Protein AF-A0A090SUP4-F1 (afdb_monomer_lite)

Secondary structure (DSSP, 8-state):
------TT---PPPHHHHHHHHHH--PPTT--EEETT-TTSTTGGGSPTTS-EEE-BGGGTB-SSS-SS----BSEE-----GGGHHHHHHHIIIIIB-TTS--SS-S----

Radius of gyration: 16.02 Å; chains: 1; bounding box: 42×36×46 Å

InterPro domains:
  IPR002052 DNA methylase, N-6 adenine-specific, conserved site [PS00092] (77-83)
  IPR029063 S-adenosyl-L-methionine-dependent methyltransferase superfamily [G3DSA:3.40.50.150] (12-103)
  IPR029063 S-adenosyl-L-methionine-dependent methyltransferase superfamily [SSF53335] (11-98)

Foldseek 3Di:
DDPPPDPDDPDDDDLVVLVVVVVPDDDDQAFEEEEADCPVNSNVVPPDPNYHYFYAHVVVVRHSLDGDPGQQATCYYDYDDDPVCVVVNVCCCVPPHHDPPPDPPPDPDDDD

Sequence (112 aa):
MAKARIAQDFYPTPYWCIDALLAHLKPKEGDIFSEPAMGDGRIFDRFPVGHEKKWAELSNHRDYLNPIDLDLTADVIITNPPFSHALEFIRTAIDRDINRTAPCVCCFACPC

pLDDT: mean 83.81, std 19.36, range [29.17, 97.38]

Structure (mmCIF, N/CA/C/O backbone):
data_AF-A0A090SUP4-F1
#
_entry.id   AF-A0A090SUP4-F1
#
loop_
_atom_site.group_PDB
_atom_site.id
_atom_site.type_symbol
_atom_site.label_atom_id
_atom_site.label_alt_id
_atom_site.label_comp_id
_atom_site.label_asym_id
_atom_site.label_entity_id
_atom_site.label_seq_id
_atom_site.pdbx_PDB_ins_code
_atom_site.Cartn_x
_atom_site.Cartn_y
_atom_site.Cartn_z
_atom_site.occupancy
_atom_site.B_iso_or_equiv
_atom_site.auth_seq_id
_atom_site.auth_comp_id
_atom_site.auth_asym_id
_atom_site.auth_atom_id
_atom_site.pdbx_PDB_model_num
ATOM 1 N N . MET A 1 1 ? 25.750 -18.685 -14.096 1.00 39.06 1 MET A N 1
ATOM 2 C CA . MET A 1 1 ? 25.026 -17.960 -15.160 1.00 39.06 1 MET A CA 1
ATOM 3 C C . MET A 1 1 ? 24.509 -16.661 -14.567 1.00 39.06 1 MET A C 1
ATOM 5 O O . MET A 1 1 ? 23.764 -16.716 -13.597 1.00 39.06 1 MET A O 1
ATOM 9 N N . ALA A 1 2 ? 24.983 -15.512 -15.050 1.00 47.88 2 ALA A N 1
ATOM 10 C CA . ALA A 1 2 ? 24.534 -14.213 -14.560 1.00 47.88 2 ALA A CA 1
ATOM 11 C C . ALA A 1 2 ? 23.127 -13.944 -15.112 1.00 47.88 2 ALA A C 1
ATOM 13 O O . ALA A 1 2 ? 22.945 -13.849 -16.323 1.00 47.88 2 ALA A O 1
ATOM 14 N N . LYS A 1 3 ? 22.126 -13.894 -14.228 1.00 50.06 3 LYS A N 1
ATOM 15 C CA . LYS A 1 3 ? 20.746 -13.562 -14.588 1.00 50.06 3 LYS A CA 1
ATOM 16 C C . LYS A 1 3 ? 20.729 -12.093 -15.016 1.00 50.06 3 LYS A C 1
ATOM 18 O O . LYS A 1 3 ? 20.882 -11.214 -14.169 1.00 50.06 3 LYS A O 1
ATOM 23 N N . ALA A 1 4 ? 20.609 -11.832 -16.316 1.00 50.47 4 ALA A N 1
ATOM 24 C CA . ALA A 1 4 ? 20.377 -10.485 -16.819 1.00 50.47 4 ALA A CA 1
ATOM 25 C C . ALA A 1 4 ? 19.096 -9.959 -16.155 1.00 50.47 4 ALA A C 1
ATOM 27 O O . ALA A 1 4 ? 18.030 -10.554 -16.308 1.00 50.47 4 ALA A O 1
ATOM 28 N N . ARG A 1 5 ? 19.211 -8.907 -15.337 1.00 53.22 5 ARG A N 1
ATOM 29 C CA . ARG A 1 5 ? 18.043 -8.222 -14.778 1.00 53.22 5 ARG A CA 1
ATOM 30 C C . ARG A 1 5 ? 17.385 -7.469 -15.927 1.00 53.22 5 ARG A C 1
ATOM 32 O O . ARG A 1 5 ? 17.951 -6.500 -16.425 1.00 53.22 5 ARG A O 1
ATOM 39 N N . ILE A 1 6 ? 16.233 -7.955 -16.369 1.00 57.81 6 ILE A N 1
ATOM 40 C CA . ILE A 1 6 ? 15.377 -7.247 -17.315 1.00 57.81 6 ILE A CA 1
ATOM 41 C C . ILE A 1 6 ? 14.866 -6.007 -16.574 1.00 57.81 6 ILE A C 1
ATOM 43 O O . ILE A 1 6 ? 14.441 -6.089 -15.422 1.00 57.81 6 ILE A O 1
ATOM 47 N N . ALA A 1 7 ? 15.001 -4.839 -17.199 1.00 51.69 7 ALA A N 1
ATOM 48 C CA . ALA A 1 7 ? 14.921 -3.539 -16.533 1.00 51.69 7 ALA A CA 1
ATOM 49 C C . ALA A 1 7 ? 13.529 -3.173 -15.973 1.00 51.69 7 ALA A C 1
ATOM 51 O O . ALA A 1 7 ? 13.411 -2.156 -15.297 1.00 51.69 7 ALA A O 1
ATOM 52 N N . GLN A 1 8 ? 12.491 -3.977 -16.228 1.00 54.97 8 GLN A N 1
ATOM 53 C CA . GLN A 1 8 ? 11.104 -3.706 -15.831 1.00 54.97 8 GLN A CA 1
ATOM 54 C C . GLN A 1 8 ? 10.288 -4.995 -15.639 1.00 54.97 8 GLN A C 1
ATOM 56 O O . GLN A 1 8 ? 9.166 -5.107 -16.127 1.00 54.97 8 GLN A O 1
ATOM 61 N N . ASP A 1 9 ? 10.840 -6.008 -14.976 1.00 56.84 9 ASP A N 1
ATOM 62 C CA . ASP A 1 9 ? 10.041 -7.199 -14.681 1.00 56.84 9 ASP A CA 1
ATOM 63 C C . ASP A 1 9 ? 8.929 -6.848 -13.674 1.00 56.84 9 ASP A C 1
ATOM 65 O O . ASP A 1 9 ? 9.180 -6.592 -12.493 1.00 56.84 9 ASP A O 1
ATOM 69 N N . PHE A 1 10 ? 7.686 -6.838 -14.156 1.00 66.88 10 PHE A N 1
ATOM 70 C CA . PHE A 1 10 ? 6.489 -6.860 -13.324 1.00 66.88 10 PHE A CA 1
ATOM 71 C C . PHE A 1 10 ? 6.472 -8.179 -12.539 1.00 66.88 10 PHE A C 1
ATOM 73 O O . PHE A 1 10 ? 6.234 -9.250 -13.099 1.00 66.88 10 PHE A O 1
ATOM 80 N N . TYR A 1 11 ? 6.761 -8.107 -11.239 1.00 78.19 11 TYR A N 1
ATOM 81 C CA . TYR A 1 11 ? 6.714 -9.245 -10.322 1.00 78.19 11 TYR A CA 1
ATOM 82 C C . TYR A 1 11 ? 5.484 -9.115 -9.421 1.00 78.19 11 TYR A C 1
ATOM 84 O O . TYR A 1 11 ? 5.598 -8.532 -8.341 1.00 78.19 11 TYR A O 1
ATOM 92 N N . PRO A 1 12 ? 4.308 -9.628 -9.826 1.00 85.50 12 PRO A N 1
ATOM 93 C CA . PRO A 1 12 ? 3.113 -9.525 -9.004 1.00 85.50 12 PRO A CA 1
ATOM 94 C C . PRO A 1 12 ? 3.284 -10.322 -7.709 1.00 85.50 12 PRO A C 1
ATOM 96 O O . PRO A 1 12 ? 3.847 -11.422 -7.708 1.00 85.50 12 PRO A O 1
ATOM 99 N N . THR A 1 13 ? 2.745 -9.807 -6.604 1.00 88.50 13 THR A N 1
ATOM 100 C CA . THR A 1 13 ? 2.736 -10.543 -5.338 1.00 88.50 13 THR A CA 1
ATOM 101 C C . THR A 1 13 ? 1.891 -11.812 -5.503 1.00 88.50 13 THR A C 1
ATOM 103 O O . THR A 1 13 ? 0.756 -11.752 -5.992 1.00 88.50 13 THR A O 1
ATOM 106 N N . PRO A 1 14 ? 2.421 -12.999 -5.166 1.00 92.44 14 PRO A N 1
ATOM 107 C CA . PRO A 1 14 ? 1.667 -14.233 -5.313 1.00 92.44 14 PRO A CA 1
ATOM 108 C C . PRO A 1 14 ? 0.555 -14.302 -4.262 1.00 92.44 14 PRO A C 1
ATOM 110 O O . PRO A 1 14 ? 0.761 -13.921 -3.112 1.00 92.44 14 PRO A O 1
ATOM 113 N N . TYR A 1 15 ? -0.605 -14.842 -4.643 1.00 94.50 15 TYR A N 1
ATOM 114 C CA . TYR A 1 15 ? -1.806 -14.839 -3.799 1.00 94.50 15 TYR A CA 1
ATOM 115 C C . TYR A 1 15 ? -1.595 -15.440 -2.411 1.00 94.50 15 TYR A C 1
ATOM 117 O O . TYR A 1 15 ? -1.971 -14.815 -1.429 1.00 94.50 15 TYR A O 1
ATOM 125 N N . TRP A 1 16 ? -0.893 -16.572 -2.315 1.00 95.62 16 TRP A N 1
ATOM 126 C CA . TRP A 1 16 ? -0.607 -17.213 -1.028 1.00 95.62 16 TRP A CA 1
ATOM 127 C C . TRP A 1 16 ? 0.127 -16.288 -0.044 1.00 95.62 16 TRP A C 1
ATOM 129 O O . TRP A 1 16 ? -0.064 -16.406 1.162 1.00 95.62 16 TRP A O 1
ATOM 139 N N . CYS A 1 17 ? 0.968 -15.374 -0.540 1.00 95.56 17 CYS A N 1
ATOM 140 C CA . CYS A 1 17 ? 1.719 -14.437 0.294 1.00 95.56 17 CYS A CA 1
ATOM 141 C C . CYS A 1 17 ? 0.800 -13.327 0.811 1.00 95.56 17 CYS A C 1
ATOM 143 O O . CYS A 1 17 ? 0.865 -12.970 1.983 1.00 95.56 17 CYS A O 1
ATOM 145 N N . ILE A 1 18 ? -0.099 -12.838 -0.049 1.00 95.56 18 ILE A N 1
ATOM 146 C CA . ILE A 1 18 ? -1.117 -11.846 0.311 1.00 95.56 18 ILE A CA 1
ATOM 147 C C . ILE A 1 18 ? -2.056 -12.439 1.362 1.00 95.56 18 ILE A C 1
ATOM 149 O O . ILE A 1 18 ? -2.254 -11.841 2.413 1.00 95.56 18 ILE A O 1
ATOM 153 N N . ASP A 1 19 ? -2.568 -13.645 1.116 1.00 94.44 19 ASP A N 1
ATOM 154 C CA . ASP A 1 19 ? -3.479 -14.335 2.027 1.00 94.44 19 ASP A CA 1
ATOM 155 C C . ASP A 1 19 ? -2.802 -14.592 3.389 1.00 94.44 19 ASP A C 1
ATOM 157 O O . ASP A 1 19 ? -3.396 -14.348 4.439 1.00 94.44 19 ASP A O 1
ATOM 161 N N . ALA A 1 20 ? -1.528 -15.009 3.392 1.00 95.94 20 ALA A N 1
ATOM 162 C CA . ALA A 1 20 ? -0.755 -15.204 4.618 1.00 95.94 20 ALA A CA 1
ATOM 163 C C . ALA A 1 20 ? -0.503 -13.890 5.376 1.00 95.94 20 ALA A C 1
ATOM 165 O O . ALA A 1 20 ? -0.621 -13.867 6.602 1.00 95.94 20 ALA A O 1
ATOM 166 N N . LEU A 1 21 ? -0.181 -12.800 4.673 1.00 94.56 21 LEU A N 1
ATOM 167 C CA . LEU A 1 21 ? -0.008 -11.473 5.267 1.00 94.56 21 LEU A CA 1
ATOM 168 C C . LEU A 1 21 ? -1.312 -10.997 5.920 1.00 94.56 21 LEU A C 1
ATOM 170 O O . LEU A 1 21 ? -1.316 -10.617 7.091 1.00 94.56 21 LEU A O 1
ATOM 174 N N . LEU A 1 22 ? -2.421 -11.062 5.181 1.00 93.62 22 LEU A N 1
ATOM 175 C CA . LEU A 1 22 ? -3.728 -10.606 5.649 1.00 93.62 22 LEU A CA 1
ATOM 176 C C . LEU A 1 22 ? -4.252 -11.441 6.821 1.00 93.62 22 LEU A C 1
ATOM 178 O O . LEU A 1 22 ? -4.872 -10.882 7.719 1.00 93.62 22 LEU A O 1
ATOM 182 N N . ALA A 1 23 ? -3.943 -12.740 6.881 1.00 94.19 23 ALA A N 1
ATOM 183 C CA . ALA A 1 23 ? -4.306 -13.592 8.018 1.00 94.19 23 ALA A CA 1
ATOM 184 C C . ALA A 1 23 ? -3.682 -13.142 9.356 1.00 94.19 23 ALA A C 1
ATOM 186 O O . ALA A 1 23 ? -4.191 -13.492 10.421 1.00 94.19 23 ALA A O 1
ATOM 187 N N . HIS A 1 24 ? -2.588 -12.374 9.318 1.00 94.06 24 HIS A N 1
ATOM 188 C CA . HIS A 1 24 ? -1.929 -11.831 10.510 1.00 94.06 24 HIS A CA 1
ATOM 189 C C . HIS A 1 24 ? -2.326 -10.378 10.801 1.00 94.06 24 HIS A C 1
ATOM 191 O O . HIS A 1 24 ? -2.002 -9.855 11.871 1.00 94.06 24 HIS A O 1
ATOM 197 N N . LEU A 1 25 ? -3.032 -9.727 9.875 1.00 92.06 25 LEU A N 1
ATOM 198 C CA . LEU A 1 25 ? -3.513 -8.368 10.042 1.00 92.06 25 LEU A CA 1
ATOM 199 C C . LEU A 1 25 ? -4.783 -8.365 10.903 1.00 92.06 25 LEU A C 1
ATOM 201 O O . LEU A 1 25 ? -5.697 -9.160 10.700 1.00 92.06 25 LEU A O 1
ATOM 205 N N . LYS A 1 26 ? -4.854 -7.442 11.865 1.00 92.81 26 LYS A N 1
ATOM 206 C CA . LYS A 1 26 ? -6.036 -7.220 12.710 1.00 92.81 26 LYS A CA 1
ATOM 207 C C . LYS A 1 26 ? -6.579 -5.812 12.465 1.00 92.81 26 LYS A C 1
ATOM 209 O O . LYS A 1 26 ? -6.278 -4.924 13.265 1.00 92.81 26 LYS A O 1
ATOM 214 N N . PRO A 1 27 ? -7.302 -5.590 11.355 1.00 90.62 27 PRO A N 1
ATOM 215 C CA . PRO A 1 27 ? -7.885 -4.286 11.077 1.00 90.62 27 PRO A CA 1
ATOM 216 C C . PRO A 1 27 ? -8.935 -3.919 12.119 1.00 90.62 27 PRO A C 1
ATOM 218 O O . PRO A 1 27 ? -9.660 -4.781 12.624 1.00 90.62 27 PRO A O 1
ATOM 221 N N . LYS A 1 28 ? -9.006 -2.633 12.440 1.00 92.31 28 LYS A N 1
ATOM 222 C CA . LYS A 1 28 ? -10.054 -2.046 13.270 1.00 92.31 28 LYS A CA 1
ATOM 223 C C . LYS A 1 28 ? -11.193 -1.595 12.375 1.00 92.31 28 LYS A C 1
ATOM 225 O O . LYS A 1 28 ? -10.968 -1.153 11.254 1.00 92.31 28 LYS A O 1
ATOM 230 N N . GLU A 1 29 ? -12.416 -1.673 12.880 1.00 91.12 29 GLU A N 1
ATOM 231 C CA . GLU A 1 29 ? -13.569 -1.115 12.177 1.00 91.12 29 GLU A CA 1
ATOM 232 C C . GLU A 1 29 ? -13.316 0.358 11.821 1.00 91.12 29 GLU A C 1
ATOM 234 O O . GLU A 1 29 ? -12.869 1.139 12.662 1.00 91.12 29 GLU A O 1
ATOM 239 N N . GLY A 1 30 ? -13.566 0.708 10.560 1.00 91.00 30 GLY A N 1
ATOM 240 C CA . GLY A 1 30 ? -13.312 2.045 10.030 1.00 91.00 30 GLY A CA 1
ATOM 241 C C . GLY A 1 30 ? -11.899 2.291 9.492 1.00 91.00 30 GLY A C 1
ATOM 242 O O . GLY A 1 30 ? -11.708 3.339 8.885 1.00 91.00 30 GLY A O 1
ATOM 243 N N . ASP A 1 31 ? -10.946 1.357 9.642 1.00 94.62 31 ASP A N 1
ATOM 244 C CA . ASP A 1 31 ? -9.615 1.504 9.028 1.00 94.62 31 ASP A CA 1
ATOM 245 C C . ASP A 1 31 ? -9.747 1.681 7.507 1.00 94.62 31 ASP A C 1
ATOM 247 O O . ASP A 1 31 ? -10.454 0.917 6.840 1.00 94.62 31 ASP A O 1
ATOM 251 N N . ILE A 1 32 ? -9.022 2.652 6.959 1.00 96.44 32 ILE A N 1
ATOM 252 C CA . ILE A 1 32 ? -8.903 2.890 5.521 1.00 96.44 32 ILE A CA 1
ATOM 253 C C . ILE A 1 32 ? -7.663 2.163 5.002 1.00 96.44 32 ILE A C 1
ATOM 255 O O . ILE A 1 32 ? -6.570 2.290 5.558 1.00 96.44 32 ILE A O 1
ATOM 259 N N . PHE A 1 33 ? -7.822 1.427 3.905 1.00 97.25 33 PHE A N 1
ATOM 260 C CA . PHE A 1 33 ? -6.747 0.692 3.246 1.00 97.25 33 PHE A CA 1
ATOM 261 C C . PHE A 1 33 ? -6.288 1.391 1.970 1.00 97.25 33 PHE A C 1
ATOM 263 O O . PHE A 1 33 ? -7.120 1.889 1.210 1.00 97.25 33 PHE A O 1
ATOM 270 N N . SER A 1 34 ? -4.988 1.362 1.667 1.00 97.38 34 SER A N 1
ATOM 271 C CA . SER A 1 34 ? -4.493 1.806 0.363 1.00 97.38 34 SER A CA 1
ATOM 272 C C . SER A 1 34 ? -3.458 0.881 -0.280 1.00 97.38 34 SER A C 1
ATOM 274 O O . SER A 1 34 ? -2.594 0.310 0.389 1.00 97.38 34 SER A O 1
ATOM 276 N N . GLU A 1 35 ? -3.544 0.763 -1.611 1.00 97.00 35 GLU A N 1
ATOM 277 C CA . GLU A 1 35 ? -2.523 0.145 -2.467 1.00 97.00 35 GLU A CA 1
ATOM 278 C C . GLU A 1 35 ? -1.961 1.166 -3.480 1.00 97.00 35 GLU A C 1
ATOM 280 O O . GLU A 1 35 ? -2.509 1.353 -4.569 1.00 97.00 35 GLU A O 1
ATOM 285 N N . PRO A 1 36 ? -0.852 1.848 -3.139 1.00 95.69 36 PRO A N 1
ATOM 286 C CA . PRO A 1 36 ? -0.153 2.792 -4.016 1.00 95.69 36 PRO A CA 1
ATOM 287 C C . PRO A 1 36 ? 0.339 2.291 -5.388 1.00 95.69 36 PRO A C 1
ATOM 289 O O . PRO A 1 36 ? 0.687 3.110 -6.234 1.00 95.69 36 PRO A O 1
ATOM 292 N N . ALA A 1 37 ? 0.442 0.978 -5.601 1.00 94.50 37 ALA A N 1
ATOM 293 C CA . ALA A 1 37 ? 0.884 0.382 -6.867 1.00 94.50 37 ALA A CA 1
ATOM 294 C C . ALA A 1 37 ? 0.046 -0.867 -7.160 1.00 94.50 37 ALA A C 1
ATOM 296 O O . ALA A 1 37 ? 0.513 -1.991 -6.993 1.00 94.50 37 ALA A O 1
ATOM 297 N N . MET A 1 38 ? -1.215 -0.640 -7.526 1.00 95.19 38 MET A N 1
ATOM 298 C CA . MET A 1 38 ? -2.241 -1.678 -7.623 1.00 95.19 38 MET A CA 1
ATOM 299 C C . MET A 1 38 ? -1.937 -2.746 -8.674 1.00 95.19 38 MET A C 1
ATOM 301 O O . MET A 1 38 ? -2.290 -3.912 -8.485 1.00 95.19 38 MET A O 1
ATOM 305 N N . GLY A 1 39 ? -1.305 -2.376 -9.791 1.00 92.38 39 GLY A N 1
ATOM 306 C CA . GLY A 1 39 ? -1.088 -3.295 -10.901 1.00 92.38 39 GLY A CA 1
ATOM 307 C C . GLY A 1 39 ? -2.401 -3.930 -11.368 1.00 92.38 39 GLY A C 1
ATOM 308 O O . GLY A 1 39 ? -3.337 -3.238 -11.757 1.00 92.38 39 GLY A O 1
ATOM 309 N N . ASP A 1 40 ? -2.478 -5.262 -11.309 1.00 92.25 40 ASP A N 1
ATOM 310 C CA . ASP A 1 40 ? -3.653 -6.063 -11.675 1.00 92.25 40 ASP A CA 1
ATOM 311 C C . ASP A 1 40 ? -4.654 -6.283 -10.520 1.00 92.25 40 ASP A C 1
ATOM 313 O O . ASP A 1 40 ? -5.556 -7.106 -10.654 1.00 92.25 40 ASP A O 1
ATOM 317 N N . GLY A 1 41 ? -4.510 -5.576 -9.391 1.00 93.94 41 GLY A N 1
ATOM 318 C CA . GLY A 1 41 ? -5.482 -5.581 -8.286 1.00 93.94 41 GLY A CA 1
ATOM 319 C C . GLY A 1 41 ? -5.331 -6.731 -7.290 1.00 93.94 41 GLY A C 1
ATOM 320 O O . GLY A 1 41 ? -6.182 -6.921 -6.425 1.00 93.94 41 GLY A O 1
ATOM 321 N N . ARG A 1 42 ? -4.248 -7.514 -7.356 1.00 94.88 42 ARG A N 1
ATOM 322 C CA . ARG A 1 42 ? -4.105 -8.742 -6.549 1.00 94.88 42 ARG A CA 1
ATOM 323 C C . ARG A 1 42 ? -4.209 -8.526 -5.044 1.00 94.88 42 ARG A C 1
ATOM 325 O O . ARG A 1 42 ? -4.763 -9.399 -4.367 1.00 94.88 42 ARG A O 1
ATOM 332 N N . ILE A 1 43 ? -3.637 -7.433 -4.537 1.00 96.00 43 ILE A N 1
ATOM 333 C CA . ILE A 1 43 ? -3.693 -7.063 -3.119 1.00 96.00 43 ILE A CA 1
ATOM 334 C C . ILE A 1 43 ? -5.003 -6.306 -2.849 1.00 96.00 43 ILE A C 1
ATOM 336 O O . ILE A 1 43 ? -5.739 -6.706 -1.948 1.00 96.00 43 ILE A O 1
ATOM 340 N N . PHE A 1 44 ? -5.339 -5.294 -3.657 1.00 96.56 44 PHE A N 1
ATOM 341 C CA . PHE A 1 44 ? -6.546 -4.469 -3.529 1.00 96.56 44 PHE A CA 1
ATOM 342 C C . PHE A 1 44 ? -7.836 -5.292 -3.421 1.00 96.56 44 PHE A C 1
ATOM 344 O O . PHE A 1 44 ? -8.651 -5.098 -2.507 1.00 96.56 44 PHE A O 1
ATOM 351 N N . ASP A 1 45 ? -7.995 -6.271 -4.311 1.00 96.38 45 ASP A N 1
ATOM 352 C CA . ASP A 1 45 ? -9.171 -7.139 -4.367 1.00 96.38 45 ASP A CA 1
ATOM 353 C C . ASP A 1 45 ? -9.285 -8.036 -3.128 1.00 96.38 45 ASP A C 1
ATOM 355 O O . ASP A 1 45 ? -10.380 -8.470 -2.770 1.00 96.38 45 ASP A O 1
ATOM 359 N N . ARG A 1 46 ? -8.166 -8.284 -2.435 1.00 95.75 46 ARG A N 1
ATOM 360 C CA . ARG A 1 46 ? -8.098 -9.092 -1.209 1.00 95.75 46 ARG A CA 1
ATOM 361 C C . ARG A 1 46 ? -8.235 -8.294 0.070 1.00 95.75 46 ARG A C 1
ATOM 363 O O . ARG A 1 46 ? -8.362 -8.906 1.129 1.00 95.75 46 ARG A O 1
ATOM 370 N N . PHE A 1 47 ? -8.231 -6.963 0.011 1.00 95.44 47 PHE A N 1
ATOM 371 C CA . PHE A 1 47 ? -8.460 -6.175 1.215 1.00 95.44 47 PHE A CA 1
ATOM 372 C C . PHE A 1 47 ? -9.782 -6.566 1.893 1.00 95.44 47 PHE A C 1
ATOM 374 O O . PHE A 1 47 ? -10.758 -6.871 1.191 1.00 95.44 47 PHE A O 1
ATOM 381 N N . PRO A 1 48 ? -9.838 -6.535 3.237 1.00 93.44 48 PRO A N 1
ATOM 382 C CA . PRO A 1 48 ? -11.034 -6.889 3.990 1.00 93.44 48 PRO A CA 1
ATOM 383 C C . PRO A 1 48 ? -12.279 -6.143 3.493 1.00 93.44 48 PRO A C 1
ATOM 385 O O . PRO A 1 48 ? -12.225 -4.975 3.099 1.00 93.44 48 PRO A O 1
ATOM 388 N N . VAL A 1 49 ? -13.415 -6.837 3.479 1.00 92.44 49 VAL A N 1
ATOM 389 C CA . VAL A 1 49 ? -14.708 -6.247 3.107 1.00 92.44 49 VAL A CA 1
ATOM 390 C C . VAL A 1 49 ? -15.191 -5.282 4.192 1.00 92.44 49 VAL A C 1
ATOM 392 O O . VAL A 1 49 ? -14.899 -5.477 5.366 1.00 92.44 49 VAL A O 1
ATOM 395 N N . GLY A 1 50 ? -15.947 -4.252 3.805 1.00 92.44 50 GLY A N 1
ATOM 396 C CA . GLY A 1 50 ? -16.499 -3.263 4.743 1.00 92.44 50 GLY A CA 1
ATOM 397 C C . GLY A 1 50 ? -15.564 -2.100 5.091 1.00 92.44 50 GLY A C 1
ATOM 398 O O . GLY A 1 50 ? -15.986 -1.192 5.797 1.00 92.44 50 GLY A O 1
ATOM 399 N N . HIS A 1 51 ? -14.339 -2.092 4.564 1.00 94.50 51 HIS A N 1
ATOM 400 C CA . HIS A 1 51 ? -13.395 -0.983 4.700 1.00 94.50 51 HIS A CA 1
ATOM 401 C C . HIS A 1 51 ? -13.371 -0.110 3.448 1.00 94.50 51 HIS A C 1
ATOM 403 O O . HIS A 1 51 ? -13.578 -0.601 2.333 1.00 94.50 51 HIS A O 1
ATOM 409 N N . GLU A 1 52 ? -13.072 1.175 3.624 1.00 96.38 52 GLU A N 1
ATOM 410 C CA . GLU A 1 52 ? -12.735 2.046 2.503 1.00 96.38 52 GLU A CA 1
ATOM 411 C C . GLU A 1 52 ? -11.385 1.616 1.915 1.00 96.38 52 GLU A C 1
ATOM 413 O O . GLU A 1 52 ? -10.435 1.321 2.643 1.00 96.38 52 GLU A O 1
ATOM 418 N N . LYS A 1 53 ? -11.309 1.560 0.583 1.00 97.12 53 LYS A N 1
ATOM 419 C CA . LYS A 1 53 ? -10.120 1.123 -0.147 1.00 97.12 53 LYS A CA 1
ATOM 420 C C . LYS A 1 53 ? -9.731 2.178 -1.172 1.00 97.12 53 LYS A C 1
A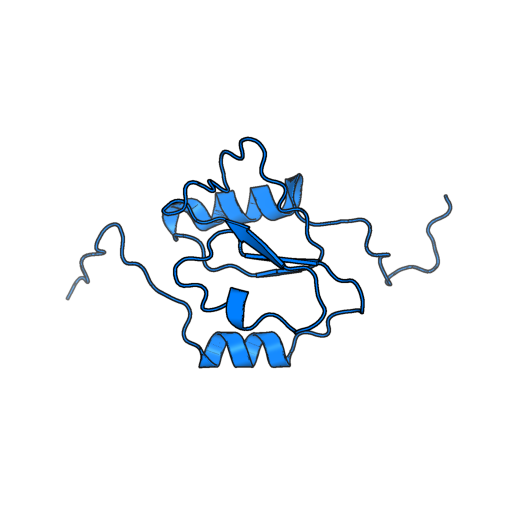TOM 422 O O . LYS A 1 53 ? -10.539 2.547 -2.024 1.00 97.12 53 LYS A O 1
ATOM 427 N N . LYS A 1 54 ? -8.475 2.607 -1.138 1.00 97.12 54 LYS A N 1
ATOM 428 C CA . LYS A 1 54 ? -7.887 3.565 -2.078 1.00 97.12 54 LYS A CA 1
ATOM 429 C C . LYS A 1 54 ? -6.763 2.895 -2.873 1.00 97.12 54 LYS A C 1
ATOM 431 O O . LYS A 1 54 ? -6.170 1.916 -2.426 1.00 97.12 54 LYS A O 1
ATOM 436 N N . TRP A 1 55 ? -6.469 3.396 -4.067 1.00 96.81 55 TRP A N 1
ATOM 437 C CA . TRP A 1 55 ? -5.421 2.824 -4.915 1.00 96.81 55 TRP A CA 1
ATOM 438 C C . TRP A 1 55 ? -4.799 3.847 -5.865 1.00 96.81 55 TRP A C 1
ATOM 440 O O . TRP A 1 55 ? -5.417 4.862 -6.190 1.00 96.81 55 TRP A O 1
ATOM 450 N N . ALA A 1 56 ? -3.589 3.548 -6.326 1.00 96.06 56 ALA A N 1
ATOM 451 C CA . ALA A 1 56 ? -2.929 4.207 -7.448 1.00 96.06 56 ALA A CA 1
ATOM 452 C C . ALA A 1 56 ? -2.418 3.159 -8.432 1.00 96.06 56 ALA A C 1
ATOM 454 O O . ALA A 1 56 ? -2.041 2.055 -8.046 1.00 96.06 56 ALA A O 1
ATOM 455 N N . GLU A 1 57 ? -2.408 3.524 -9.707 1.00 94.06 57 GLU A N 1
ATOM 456 C CA . GLU A 1 57 ? -1.800 2.737 -10.767 1.00 94.06 57 GLU A CA 1
ATOM 457 C C . GLU A 1 57 ? -1.467 3.672 -11.929 1.00 94.06 57 GLU A C 1
ATOM 459 O O . GLU A 1 57 ? -2.335 4.369 -12.470 1.00 94.06 57 GLU A O 1
ATOM 464 N N . LEU A 1 58 ? -0.190 3.686 -12.310 1.00 91.38 58 LEU A N 1
ATOM 465 C CA . LEU A 1 58 ? 0.330 4.600 -13.321 1.00 91.38 58 LEU A CA 1
ATOM 466 C C . LEU A 1 58 ? -0.323 4.348 -14.685 1.00 91.38 58 LEU A C 1
ATOM 468 O O . LEU A 1 58 ? -0.656 5.299 -15.393 1.00 91.38 58 LEU A O 1
ATOM 472 N N . SER A 1 59 ? -0.572 3.081 -15.030 1.00 89.94 59 SER A N 1
ATOM 473 C CA . SER A 1 59 ? -1.254 2.708 -16.277 1.00 89.94 59 SER A CA 1
ATOM 474 C C . SER A 1 59 ? -2.725 3.147 -16.335 1.00 89.94 59 SER A C 1
ATOM 476 O O . SER A 1 59 ? -3.276 3.286 -17.425 1.00 89.94 59 SER A O 1
ATOM 478 N N . ASN A 1 60 ? -3.338 3.455 -15.188 1.00 91.19 60 ASN A N 1
ATOM 479 C CA . ASN A 1 60 ? -4.679 4.032 -15.077 1.00 91.19 60 ASN A CA 1
ATOM 480 C C . ASN A 1 60 ? -4.665 5.554 -14.853 1.00 91.19 60 ASN A C 1
ATOM 482 O O . ASN A 1 60 ? -5.682 6.118 -14.450 1.00 91.19 60 ASN A O 1
ATOM 486 N N . HIS A 1 61 ? -3.531 6.219 -15.098 1.00 90.94 61 HIS A N 1
ATOM 487 C CA . HIS A 1 61 ? -3.348 7.663 -14.907 1.00 90.94 61 HIS A CA 1
ATOM 488 C C . HIS A 1 61 ? -3.513 8.140 -13.453 1.00 90.94 61 HIS A C 1
ATOM 490 O O . HIS A 1 61 ? -3.815 9.306 -13.213 1.00 90.94 61 HIS A O 1
ATOM 496 N N . ARG A 1 62 ? -3.286 7.255 -12.473 1.00 93.38 62 ARG A N 1
ATOM 497 C CA . ARG A 1 62 ? -3.233 7.599 -11.045 1.00 93.38 62 ARG A CA 1
ATOM 498 C C . ARG A 1 62 ? -1.798 7.443 -10.557 1.00 93.38 62 ARG A C 1
ATOM 500 O O . ARG A 1 62 ? -1.425 6.386 -10.055 1.00 93.38 62 ARG A O 1
ATOM 507 N N . ASP A 1 63 ? -0.993 8.482 -10.762 1.00 94.12 63 ASP A N 1
ATOM 508 C CA . ASP A 1 63 ? 0.414 8.507 -10.355 1.00 94.12 63 ASP A CA 1
ATOM 509 C C . ASP A 1 63 ? 0.538 8.739 -8.843 1.00 94.12 63 ASP A C 1
ATOM 511 O O . ASP A 1 63 ? 0.127 9.770 -8.310 1.00 94.12 63 ASP A O 1
ATOM 515 N N . TYR A 1 64 ? 1.112 7.761 -8.146 1.00 94.88 64 TYR A N 1
ATOM 516 C CA . TYR A 1 64 ? 1.312 7.820 -6.704 1.00 94.88 64 TYR A CA 1
ATOM 517 C C . TYR A 1 64 ? 2.364 8.846 -6.260 1.00 94.88 64 TYR A C 1
ATOM 519 O O . TYR A 1 64 ? 2.223 9.476 -5.202 1.00 94.88 64 TYR A O 1
ATOM 527 N N . LEU A 1 65 ? 3.443 8.978 -7.034 1.00 93.81 65 LEU A N 1
ATOM 528 C CA . LEU A 1 65 ? 4.592 9.815 -6.687 1.00 93.81 65 LEU A CA 1
ATOM 529 C C . LEU A 1 65 ? 4.372 11.269 -7.098 1.00 93.81 65 LEU A C 1
ATOM 531 O O . LEU A 1 65 ? 4.912 12.171 -6.461 1.00 93.81 65 LEU A O 1
ATOM 535 N N . ASN A 1 66 ? 3.525 11.499 -8.099 1.00 91.31 66 ASN A N 1
ATOM 536 C CA . ASN A 1 66 ? 3.108 12.828 -8.524 1.00 91.31 66 ASN A CA 1
ATOM 537 C C . ASN A 1 66 ? 1.573 12.960 -8.522 1.00 91.31 66 ASN A C 1
ATOM 539 O O . ASN A 1 66 ? 0.959 13.034 -9.591 1.00 91.31 66 ASN A O 1
ATOM 543 N N . PRO A 1 67 ? 0.930 12.955 -7.340 1.00 79.62 67 PRO A N 1
ATOM 544 C CA . PRO A 1 67 ? -0.521 12.993 -7.254 1.00 79.62 67 PRO A CA 1
ATOM 545 C C . PRO A 1 67 ? -1.041 14.374 -7.658 1.00 79.62 67 PRO A C 1
ATOM 547 O O . PRO A 1 67 ? -0.857 15.365 -6.952 1.00 79.62 67 PRO A O 1
ATOM 550 N N . ILE A 1 68 ? -1.749 14.428 -8.779 1.00 80.75 68 ILE A N 1
ATOM 551 C CA . ILE A 1 68 ? -2.632 15.547 -9.099 1.00 80.75 68 ILE A CA 1
ATOM 552 C C . ILE A 1 68 ? -4.034 15.087 -8.697 1.00 80.75 68 ILE A C 1
ATOM 554 O O . ILE A 1 68 ? -4.558 14.142 -9.283 1.00 80.75 68 ILE A O 1
ATOM 558 N N . ASP A 1 69 ? -4.593 15.697 -7.650 1.00 78.12 69 ASP A N 1
ATOM 559 C CA . ASP A 1 69 ? -5.938 15.408 -7.124 1.00 78.12 69 ASP A CA 1
ATOM 560 C C . ASP A 1 69 ? -6.165 13.950 -6.668 1.00 78.12 69 ASP A C 1
ATOM 562 O O . ASP A 1 69 ? -7.258 13.395 -6.788 1.00 78.12 69 ASP A O 1
ATO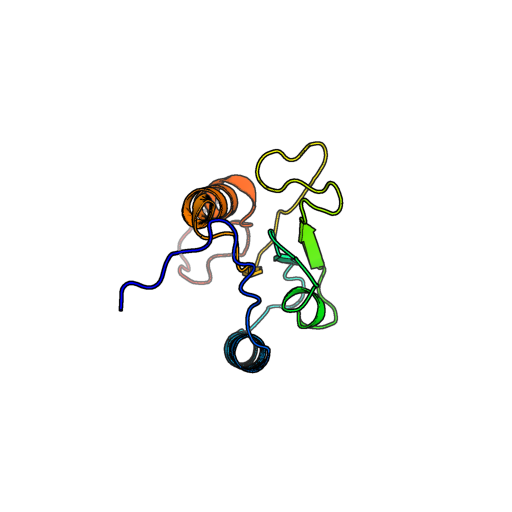M 566 N N . LEU A 1 70 ? -5.124 13.319 -6.116 1.00 89.00 70 LEU A N 1
ATOM 567 C CA . LEU A 1 70 ? -5.177 11.950 -5.609 1.00 89.00 70 LEU A CA 1
ATOM 568 C C . LEU A 1 70 ? -4.917 11.912 -4.099 1.00 89.00 70 LEU A C 1
ATOM 570 O O . LEU A 1 70 ? -3.782 12.060 -3.654 1.00 89.00 70 LEU A O 1
ATOM 574 N N . ASP A 1 71 ? -5.975 11.668 -3.325 1.00 92.94 71 ASP A N 1
ATOM 575 C CA . ASP A 1 71 ? -5.873 11.348 -1.901 1.00 92.94 71 ASP A CA 1
ATOM 576 C C . ASP A 1 71 ? -5.684 9.836 -1.714 1.00 92.94 71 ASP A C 1
ATOM 578 O O . ASP A 1 71 ? -6.523 9.031 -2.132 1.00 92.94 71 ASP A O 1
ATOM 582 N N . LEU A 1 72 ? -4.571 9.458 -1.084 1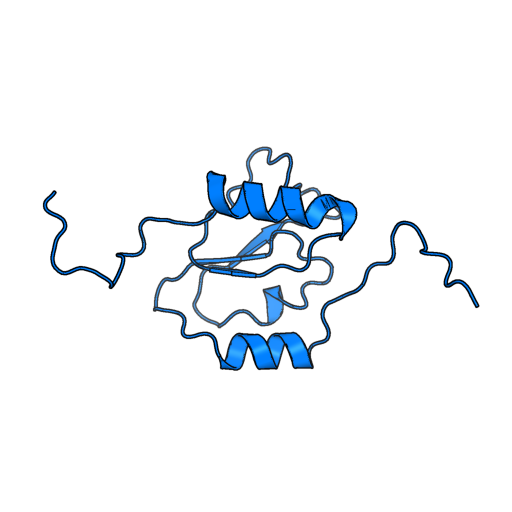.00 94.88 72 LEU A N 1
ATOM 583 C CA . LEU A 1 72 ? -4.248 8.082 -0.705 1.00 94.88 72 LEU A CA 1
ATOM 584 C C . LEU A 1 72 ? -4.004 7.915 0.793 1.00 94.88 72 LEU A C 1
ATOM 586 O O . LEU A 1 72 ? -3.498 6.868 1.208 1.00 94.88 72 LEU A O 1
ATOM 590 N N . THR A 1 73 ? -4.410 8.900 1.600 1.00 95.62 73 THR A N 1
ATOM 591 C CA . THR A 1 73 ? -4.301 8.815 3.051 1.00 95.62 73 THR A CA 1
ATOM 592 C C . THR A 1 73 ? -5.090 7.617 3.577 1.00 95.62 73 THR A C 1
ATOM 594 O O . THR A 1 73 ? -6.270 7.450 3.250 1.00 95.62 73 THR A O 1
ATOM 597 N N . ALA A 1 74 ? -4.427 6.777 4.368 1.00 95.62 74 ALA A N 1
ATOM 598 C CA . ALA A 1 74 ? -4.940 5.504 4.858 1.00 95.62 74 ALA A CA 1
ATOM 599 C C . ALA A 1 74 ? -4.296 5.115 6.196 1.00 95.62 74 ALA A C 1
ATOM 601 O O . ALA A 1 74 ? -3.173 5.515 6.507 1.00 95.62 74 ALA A O 1
ATOM 602 N N . ASP A 1 75 ? -4.995 4.296 6.977 1.00 95.62 75 ASP A N 1
ATOM 603 C CA . ASP A 1 75 ? -4.486 3.733 8.232 1.00 95.62 75 ASP A CA 1
ATOM 604 C C . ASP A 1 75 ? -3.595 2.512 7.966 1.00 95.62 75 ASP A C 1
ATOM 606 O O . ASP A 1 75 ? -2.629 2.256 8.689 1.00 95.62 75 ASP A O 1
ATOM 610 N N . VAL A 1 76 ? -3.897 1.772 6.893 1.00 95.69 76 VAL A N 1
ATOM 611 C CA . VAL A 1 76 ? -3.160 0.578 6.476 1.00 95.69 76 VAL A CA 1
ATOM 612 C C . VAL A 1 76 ? -2.750 0.698 5.011 1.00 95.69 76 VAL A C 1
ATOM 614 O O . VAL A 1 76 ? -3.587 0.736 4.114 1.00 95.69 76 VAL A O 1
ATOM 617 N N . ILE A 1 77 ? -1.443 0.701 4.756 1.00 96.81 77 ILE A N 1
ATOM 618 C CA . ILE A 1 77 ? -0.878 0.772 3.403 1.00 96.81 77 ILE A CA 1
ATOM 619 C C . ILE A 1 77 ? -0.186 -0.557 3.094 1.00 96.81 77 ILE A C 1
ATOM 621 O O . ILE A 1 77 ? 0.762 -0.938 3.783 1.00 96.81 77 ILE A O 1
ATOM 625 N N . ILE A 1 78 ? -0.643 -1.269 2.061 1.00 96.44 78 ILE A N 1
ATOM 626 C CA . ILE A 1 78 ? -0.041 -2.529 1.596 1.00 96.44 78 ILE A CA 1
ATOM 627 C C . ILE A 1 78 ? 0.158 -2.417 0.089 1.00 96.44 78 ILE A C 1
ATOM 629 O O . ILE A 1 78 ? -0.791 -2.184 -0.649 1.00 96.44 78 ILE A O 1
ATOM 633 N N . THR A 1 79 ? 1.396 -2.570 -0.373 1.00 95.69 79 THR A N 1
ATOM 634 C CA . THR A 1 79 ? 1.745 -2.407 -1.787 1.00 95.69 79 THR A CA 1
ATOM 635 C C . THR A 1 79 ? 3.002 -3.190 -2.139 1.00 95.69 79 THR A C 1
ATOM 637 O O . THR A 1 79 ? 3.828 -3.490 -1.274 1.00 95.69 79 THR A O 1
ATOM 640 N N . ASN A 1 80 ? 3.152 -3.502 -3.422 1.00 94.31 80 ASN A N 1
ATOM 641 C CA . ASN A 1 80 ? 4.354 -4.081 -4.002 1.00 94.31 80 ASN A CA 1
ATOM 642 C C . ASN A 1 80 ? 4.870 -3.164 -5.122 1.00 94.31 80 ASN A C 1
ATOM 644 O O . ASN A 1 80 ? 4.596 -3.406 -6.300 1.00 94.31 80 ASN A O 1
ATOM 648 N N . PRO A 1 81 ? 5.580 -2.079 -4.769 1.00 92.06 81 PRO A N 1
ATOM 649 C CA . PRO A 1 81 ? 6.010 -1.088 -5.738 1.00 92.06 81 PRO A CA 1
ATOM 650 C C . PRO A 1 81 ? 7.151 -1.619 -6.619 1.00 92.06 81 PRO A C 1
ATOM 652 O O . PRO A 1 81 ? 7.866 -2.552 -6.235 1.00 92.06 81 PRO A O 1
ATOM 655 N N . PRO A 1 82 ? 7.408 -0.981 -7.773 1.00 88.94 82 PRO A N 1
ATOM 656 C CA . PRO A 1 82 ? 8.600 -1.252 -8.566 1.00 88.94 82 PRO A CA 1
ATOM 657 C C . PRO A 1 82 ? 9.870 -1.121 -7.717 1.00 88.94 82 PRO A C 1
ATOM 659 O O . PRO A 1 82 ? 10.050 -0.136 -6.999 1.00 88.94 82 PRO A O 1
ATOM 662 N N . PHE A 1 83 ? 10.790 -2.083 -7.833 1.00 87.75 83 PHE A N 1
ATOM 663 C CA . PHE A 1 83 ? 11.988 -2.134 -6.983 1.00 87.75 83 PHE A CA 1
ATOM 664 C C . PHE A 1 83 ? 12.833 -0.849 -7.045 1.00 87.75 83 PHE A C 1
ATOM 666 O O . PHE A 1 83 ? 13.351 -0.405 -6.023 1.00 87.75 83 PHE A O 1
ATOM 673 N N . SER A 1 84 ? 12.939 -0.220 -8.222 1.00 90.00 84 SER A N 1
ATOM 674 C CA . SER A 1 84 ? 13.675 1.038 -8.414 1.00 90.00 84 SER A CA 1
ATOM 675 C C . SER A 1 84 ? 13.076 2.230 -7.662 1.00 90.00 84 SER A C 1
ATOM 677 O O . SER A 1 84 ? 13.808 3.164 -7.352 1.00 90.00 84 SER A O 1
ATOM 679 N N . HIS A 1 85 ? 11.778 2.188 -7.346 1.00 90.56 85 HIS A N 1
ATOM 680 C CA . HIS A 1 85 ? 11.045 3.266 -6.676 1.00 90.56 85 HIS A CA 1
ATOM 681 C C . HIS A 1 85 ? 10.605 2.903 -5.253 1.00 90.56 85 HIS A C 1
ATOM 683 O O . HIS A 1 85 ? 10.029 3.737 -4.561 1.00 90.56 85 HIS A O 1
ATOM 689 N N . ALA A 1 86 ? 10.901 1.693 -4.769 1.00 91.62 86 ALA A N 1
ATOM 690 C CA . ALA A 1 86 ? 10.404 1.199 -3.485 1.00 91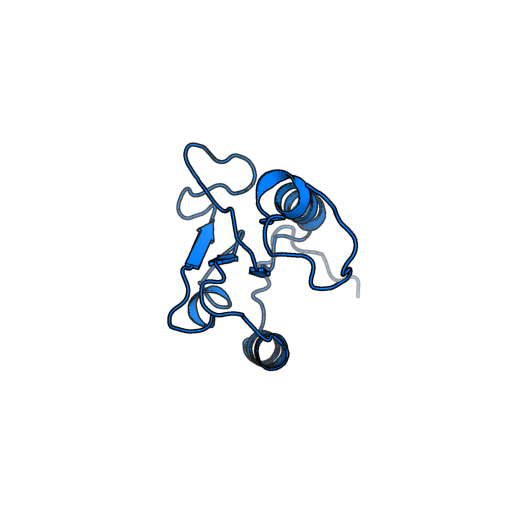.62 86 ALA A CA 1
ATOM 691 C C . ALA A 1 86 ? 10.702 2.142 -2.305 1.00 91.62 86 ALA A C 1
ATOM 693 O O . ALA A 1 86 ? 9.835 2.380 -1.469 1.00 91.62 86 ALA A O 1
ATOM 694 N N . LEU A 1 87 ? 11.905 2.726 -2.250 1.00 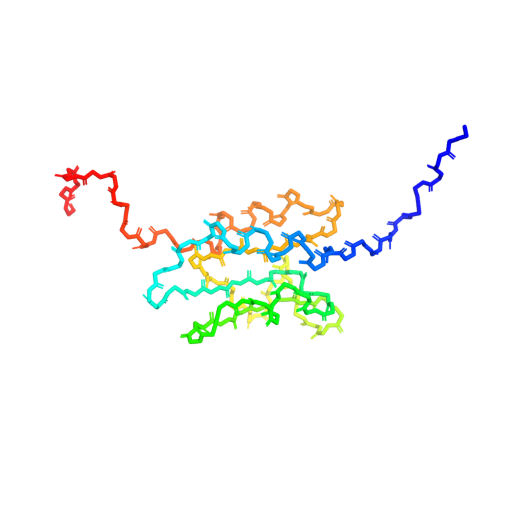94.81 87 LEU A N 1
ATOM 695 C CA . LEU A 1 87 ? 12.274 3.658 -1.179 1.00 94.81 87 LEU A CA 1
ATOM 696 C C . LEU A 1 87 ? 11.475 4.965 -1.234 1.00 94.81 87 LEU A C 1
ATOM 698 O O . LEU A 1 87 ? 11.111 5.508 -0.194 1.00 94.81 87 LEU A O 1
ATOM 702 N N . GLU A 1 88 ? 11.222 5.475 -2.435 1.00 95.50 88 GLU A N 1
ATOM 703 C CA . GLU A 1 88 ? 10.437 6.689 -2.637 1.00 95.50 88 GLU A CA 1
ATOM 704 C C . GLU A 1 88 ? 8.980 6.453 -2.237 1.00 95.50 88 GLU A C 1
ATOM 706 O O . GLU A 1 88 ? 8.420 7.238 -1.481 1.00 95.50 88 GLU A O 1
ATOM 711 N N . PHE A 1 89 ? 8.419 5.300 -2.617 1.00 95.44 89 PHE A N 1
ATOM 712 C CA . PHE A 1 89 ? 7.089 4.877 -2.186 1.00 95.44 89 PHE A CA 1
ATOM 713 C C . PHE A 1 89 ? 6.971 4.800 -0.661 1.00 95.44 89 PHE A C 1
ATOM 715 O O . PHE A 1 89 ? 6.021 5.332 -0.097 1.00 95.44 89 PHE A O 1
ATOM 722 N N . ILE A 1 90 ? 7.944 4.177 0.016 1.00 95.31 90 ILE A N 1
ATOM 723 C CA . ILE A 1 90 ? 7.952 4.064 1.483 1.00 95.31 90 ILE A CA 1
ATOM 724 C C . ILE A 1 90 ? 8.001 5.447 2.144 1.00 95.31 90 ILE A C 1
ATOM 726 O O . ILE A 1 90 ? 7.277 5.688 3.107 1.00 95.31 90 ILE A O 1
ATOM 730 N N . ARG A 1 91 ? 8.841 6.360 1.641 1.00 96.12 91 ARG A N 1
ATOM 731 C CA . ARG A 1 91 ? 8.948 7.726 2.180 1.00 96.12 91 ARG A CA 1
ATOM 732 C C . ARG A 1 91 ? 7.640 8.488 2.016 1.00 96.12 91 ARG A C 1
ATOM 734 O O . ARG A 1 91 ? 7.108 8.989 2.998 1.00 96.12 91 ARG A O 1
ATOM 741 N N . THR A 1 92 ? 7.088 8.488 0.808 1.00 95.44 92 THR A N 1
ATOM 742 C CA . THR A 1 92 ? 5.798 9.115 0.507 1.00 95.44 92 THR A CA 1
ATOM 743 C C . THR A 1 92 ? 4.684 8.550 1.387 1.00 95.44 92 THR A C 1
ATOM 745 O O . THR A 1 92 ? 3.922 9.316 1.971 1.00 95.44 92 THR A O 1
ATOM 748 N N . ALA A 1 93 ? 4.641 7.229 1.579 1.00 95.56 93 ALA A N 1
ATOM 749 C CA . ALA A 1 93 ? 3.674 6.593 2.463 1.00 95.56 93 ALA A CA 1
ATOM 750 C C . ALA A 1 93 ? 3.804 7.094 3.910 1.00 95.56 93 ALA A C 1
ATOM 752 O O . ALA A 1 93 ? 2.806 7.439 4.526 1.00 95.56 93 ALA A O 1
ATOM 753 N N . ILE A 1 94 ? 5.020 7.187 4.454 1.00 93.94 94 ILE A N 1
ATOM 754 C CA . ILE A 1 94 ? 5.255 7.607 5.848 1.00 93.94 94 ILE A CA 1
ATOM 755 C C . ILE A 1 94 ? 5.012 9.108 6.073 1.00 93.94 94 ILE A C 1
ATOM 757 O O . ILE A 1 94 ? 4.579 9.508 7.163 1.00 93.94 94 ILE A O 1
ATOM 761 N N . ASP A 1 95 ? 5.335 9.935 5.081 1.00 93.44 95 ASP A N 1
ATOM 762 C CA . ASP A 1 95 ? 5.329 11.392 5.218 1.00 93.44 95 ASP A CA 1
ATOM 763 C C . ASP A 1 95 ? 3.990 12.020 4.811 1.00 93.44 95 ASP A C 1
ATOM 765 O O . ASP A 1 95 ? 3.581 13.012 5.414 1.00 93.44 95 ASP A O 1
ATOM 769 N N . ARG A 1 96 ? 3.302 11.447 3.814 1.00 93.69 96 ARG A N 1
ATOM 770 C CA . ARG A 1 96 ? 2.076 12.005 3.222 1.00 93.69 96 ARG A CA 1
ATOM 771 C C . ARG A 1 96 ? 0.821 11.201 3.553 1.00 93.69 96 ARG A C 1
ATOM 773 O O . ARG A 1 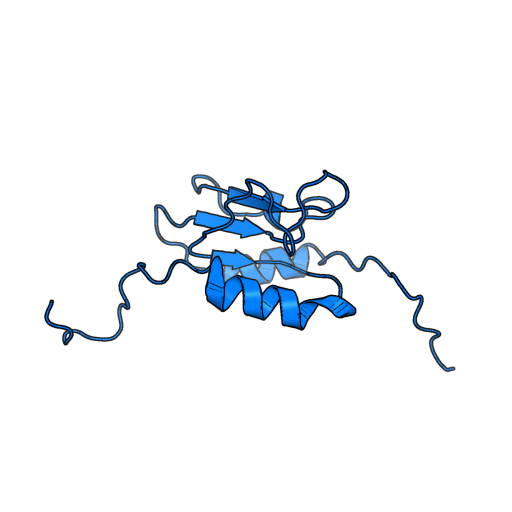96 ? -0.202 11.791 3.881 1.00 93.69 96 ARG A O 1
ATOM 780 N N . ASP A 1 97 ? 0.887 9.874 3.445 1.00 93.88 97 ASP A N 1
ATOM 781 C CA . ASP A 1 97 ? -0.329 9.054 3.339 1.00 93.88 97 ASP A CA 1
ATOM 782 C C . ASP A 1 97 ? -0.676 8.268 4.609 1.00 93.88 97 ASP A C 1
ATOM 784 O O . ASP A 1 97 ? -1.841 7.946 4.827 1.00 93.88 97 ASP A O 1
ATOM 788 N N . ILE A 1 98 ? 0.287 7.944 5.472 1.00 92.75 98 ILE A N 1
ATOM 789 C CA . ILE A 1 98 ? -0.014 7.187 6.686 1.00 92.75 98 ILE A CA 1
ATOM 790 C C . ILE A 1 98 ? -0.786 8.078 7.658 1.00 92.75 98 ILE A C 1
ATOM 792 O O . ILE A 1 98 ? -0.309 9.124 8.113 1.00 92.75 98 ILE A O 1
ATOM 796 N N . ASN A 1 99 ? -1.995 7.655 8.004 1.00 88.25 99 ASN A N 1
ATOM 797 C CA . ASN A 1 99 ? -2.813 8.383 8.948 1.00 88.25 99 ASN A CA 1
ATOM 798 C C . ASN A 1 99 ? -2.273 8.182 10.372 1.00 88.25 99 ASN A C 1
ATOM 800 O O . ASN A 1 99 ? -2.451 7.143 11.004 1.00 88.25 99 ASN A O 1
ATOM 804 N N . ARG A 1 100 ? -1.596 9.201 10.908 1.00 71.81 100 ARG A N 1
ATOM 805 C CA . ARG A 1 100 ? -1.024 9.161 12.267 1.00 71.81 100 ARG A CA 1
ATOM 806 C C . ARG A 1 100 ? -2.052 9.399 13.377 1.00 71.81 100 ARG A C 1
ATOM 808 O O . ARG A 1 100 ? -1.676 9.396 14.545 1.00 71.81 100 ARG A O 1
ATOM 815 N N . THR A 1 101 ? -3.322 9.633 13.036 1.00 60.53 101 THR A N 1
ATOM 816 C CA . THR A 1 101 ? -4.375 9.944 14.019 1.00 60.53 101 THR A CA 1
ATOM 817 C C . THR A 1 101 ? -5.056 8.716 14.620 1.00 60.53 101 THR A C 1
ATOM 819 O O . THR A 1 101 ? -5.808 8.865 15.584 1.00 60.53 101 THR A O 1
ATOM 822 N N . ALA A 1 102 ? -4.747 7.500 14.152 1.00 49.19 102 ALA A N 1
ATOM 823 C CA . ALA A 1 102 ? -5.105 6.294 14.888 1.00 49.19 102 ALA A CA 1
ATOM 824 C C . ALA A 1 102 ? -4.466 6.383 16.288 1.00 49.19 102 ALA A C 1
ATOM 826 O O . ALA A 1 102 ? -3.238 6.476 16.387 1.00 49.19 102 ALA A O 1
ATOM 827 N N . PRO A 1 103 ? -5.256 6.391 17.380 1.00 42.03 103 PRO A N 1
ATOM 828 C CA . PRO A 1 103 ? -4.714 6.603 18.708 1.00 42.03 103 PRO A CA 1
ATOM 829 C C . PRO A 1 103 ? -3.664 5.532 18.969 1.00 42.03 103 PRO A C 1
ATOM 831 O O . PRO A 1 103 ? -3.929 4.328 18.865 1.00 42.03 103 PRO A O 1
ATOM 834 N N . CYS A 1 104 ? -2.454 5.985 19.280 1.00 33.12 104 CYS A N 1
ATOM 835 C CA . CYS A 1 104 ? -1.413 5.126 19.795 1.00 33.12 104 CYS A CA 1
ATOM 836 C C . CYS A 1 104 ? -1.983 4.440 21.044 1.00 33.12 104 CYS A C 1
ATOM 838 O O . CYS A 1 104 ? -2.114 5.054 22.097 1.00 33.12 104 CYS A O 1
ATOM 840 N N . VAL A 1 105 ? -2.324 3.154 20.949 1.00 43.03 105 VAL A N 1
ATOM 841 C CA . VAL A 1 105 ? -2.713 2.324 22.107 1.00 43.03 105 VAL A CA 1
ATOM 842 C C . VAL A 1 105 ? -1.519 2.023 23.027 1.00 43.03 105 VAL A C 1
ATOM 844 O O . VAL A 1 105 ? -1.604 1.182 23.915 1.00 43.03 105 VAL A O 1
ATOM 847 N N . CYS A 1 106 ? -0.408 2.743 22.860 1.00 34.16 106 CYS A N 1
ATOM 848 C CA . CYS A 1 106 ? 0.756 2.697 23.724 1.00 34.16 106 CYS A CA 1
ATOM 849 C C . CYS A 1 106 ? 1.027 4.097 24.293 1.00 34.16 106 CYS A C 1
ATOM 851 O O . CYS A 1 106 ? 1.922 4.795 23.830 1.00 34.16 106 CYS A O 1
ATOM 853 N N . CYS A 1 107 ? 0.174 4.534 25.224 1.00 30.73 107 CYS A N 1
ATOM 854 C CA . CYS A 1 107 ? 0.528 5.280 26.441 1.00 30.73 107 CYS A CA 1
ATOM 855 C C . CYS A 1 107 ? -0.705 5.995 27.001 1.00 30.73 107 CYS A C 1
ATOM 857 O O . CYS A 1 107 ? -1.235 6.928 26.409 1.00 30.73 107 CYS A O 1
ATOM 859 N N . PHE A 1 108 ? -1.082 5.624 28.221 1.00 37.62 108 PHE A N 1
ATOM 860 C CA . PHE A 1 108 ? -2.019 6.321 29.110 1.00 37.62 108 PHE A CA 1
ATOM 861 C C . PHE A 1 108 ? -1.506 7.719 29.556 1.00 37.62 108 PHE A C 1
ATOM 863 O O . PHE A 1 108 ? -1.797 8.163 30.663 1.00 37.62 108 PHE A O 1
ATOM 870 N N . ALA A 1 109 ? -0.676 8.396 28.752 1.00 41.47 109 ALA A N 1
ATOM 871 C CA . ALA A 1 109 ? 0.149 9.519 29.200 1.00 41.47 109 ALA A CA 1
ATOM 872 C C . ALA A 1 109 ? 0.453 10.556 28.102 1.00 41.47 109 ALA A C 1
ATOM 874 O O . ALA A 1 109 ? 1.594 10.992 27.964 1.00 41.47 109 ALA A O 1
ATOM 875 N N . CYS A 1 110 ? -0.547 10.983 27.332 1.00 29.17 110 CYS A N 1
ATOM 876 C CA . CYS A 1 110 ? -0.435 12.226 26.568 1.00 29.17 110 CYS A CA 1
ATOM 877 C C . CYS A 1 110 ? -1.582 13.160 26.981 1.00 29.17 110 CYS A C 1
ATOM 879 O O . CYS A 1 110 ? -2.739 12.830 26.713 1.00 29.17 110 CYS A O 1
ATOM 881 N N . PRO A 1 111 ? -1.304 14.266 27.699 1.00 48.53 111 PRO A N 1
ATOM 882 C CA . PRO A 1 111 ? -2.267 15.343 27.828 1.00 48.53 111 PRO A CA 1
ATOM 883 C C . PRO A 1 111 ? -2.326 16.090 26.488 1.00 48.53 111 PRO A C 1
ATOM 885 O O . PRO A 1 111 ? -1.304 16.230 25.821 1.00 48.53 111 PRO A O 1
ATOM 888 N N . CYS A 1 112 ? -3.544 16.491 26.129 1.00 44.88 112 CYS A N 1
ATOM 889 C CA . CYS A 1 112 ? -3.910 17.528 25.159 1.00 44.88 112 CYS A CA 1
ATOM 890 C C . CYS A 1 112 ? -2.781 18.436 24.639 1.00 44.88 112 CYS A C 1
ATOM 892 O O . CYS A 1 112 ? -2.050 19.018 25.476 1.00 44.88 112 CYS A O 1
#

Organism: NCBI:txid990268